Protein AF-A0A4C1TNI5-F1 (afdb_monomer_lite)

Foldseek 3Di:
DVVVVVVVVVVVVPDDDDDADEEEQDDPDQDPVSVVVSVVVVVVCVVVVHQYEYEHCDDDPDDDPSYHYNHDHDDPVPPDDD

Radius of gyration: 20.71 Å; chains: 1; bounding box: 40×18×70 Å

Secondary structure (DSSP, 8-state):
-HHHHHHHHHHHHH-------EEEEE-SS-SHHHHHHHHHHHHHHHHTT-EEEEEESS--SS--TTEEEEE-PPPGGGSPP-

pLDDT: mean 87.47, std 11.05, range [49.56, 97.88]

Organism: Eumeta variegata (NCBI:txid151549)

Structure (mmCIF, N/CA/C/O backbone):
data_AF-A0A4C1TNI5-F1
#
_entry.id   AF-A0A4C1TNI5-F1
#
loop_
_atom_site.group_PDB
_atom_site.id
_atom_site.type_symbol
_atom_site.label_atom_id
_atom_site.label_alt_id
_atom_site.label_comp_id
_atom_site.label_asym_id
_atom_site.label_entity_id
_atom_site.label_seq_id
_atom_site.pdbx_PDB_ins_code
_atom_site.Cartn_x
_atom_site.Cartn_y
_atom_site.Cartn_z
_atom_site.occupancy
_atom_site.B_iso_or_equiv
_atom_site.auth_seq_id
_atom_site.auth_comp_id
_atom_site.auth_asym_id
_atom_site.auth_atom_id
_atom_site.pdbx_PDB_model_num
ATOM 1 N N . MET A 1 1 ? -18.261 4.639 44.949 1.00 61.47 1 MET A N 1
ATOM 2 C CA . MET A 1 1 ? -18.638 3.475 44.115 1.00 61.47 1 MET A CA 1
ATOM 3 C C . MET A 1 1 ? -19.345 3.874 42.814 1.00 61.47 1 MET A C 1
ATOM 5 O O . MET A 1 1 ? -18.932 3.395 41.774 1.00 61.47 1 MET A O 1
ATOM 9 N N . SER A 1 2 ? -20.347 4.768 42.838 1.00 80.94 2 SER A N 1
ATOM 10 C CA . SER A 1 2 ? -21.145 5.147 41.647 1.00 80.94 2 SER A CA 1
ATOM 11 C C . SER A 1 2 ? -20.361 5.876 40.532 1.00 80.94 2 SER A C 1
ATOM 13 O O . SER A 1 2 ? -20.447 5.507 39.365 1.00 80.94 2 SER A O 1
ATOM 15 N N . ILE A 1 3 ? -19.517 6.854 40.884 1.00 89.75 3 ILE A N 1
ATOM 16 C CA . ILE A 1 3 ? -18.807 7.690 39.894 1.00 89.75 3 ILE A CA 1
ATOM 17 C C . ILE A 1 3 ? -17.758 6.925 39.074 1.00 89.75 3 ILE A C 1
ATOM 19 O O . ILE A 1 3 ? -17.586 7.195 37.892 1.00 89.75 3 ILE A O 1
ATOM 23 N N . PHE A 1 4 ? -17.090 5.940 39.678 1.00 93.19 4 PHE A N 1
ATOM 24 C CA . PHE A 1 4 ? -16.073 5.131 39.001 1.00 93.19 4 PHE A CA 1
ATOM 25 C C . PHE A 1 4 ? -16.675 4.306 37.855 1.00 93.19 4 PHE A C 1
ATOM 27 O O . PHE A 1 4 ? -16.127 4.264 36.757 1.00 93.19 4 PHE A O 1
ATOM 34 N N . TRP A 1 5 ? -17.850 3.720 38.093 1.00 92.69 5 TRP A N 1
ATOM 35 C CA . TRP A 1 5 ? -18.600 2.989 37.074 1.00 92.69 5 TRP A CA 1
ATOM 36 C C . TRP A 1 5 ? -19.111 3.900 35.959 1.00 92.69 5 TRP A C 1
ATOM 38 O O . TRP A 1 5 ? -19.076 3.509 34.797 1.00 92.69 5 TRP A O 1
ATOM 48 N N . LEU A 1 6 ? -19.513 5.130 36.292 1.00 92.25 6 LEU A N 1
ATOM 49 C CA . LEU A 1 6 ? -19.883 6.137 35.296 1.00 92.25 6 LEU A CA 1
ATOM 50 C C . LEU A 1 6 ? -18.704 6.505 34.384 1.00 92.25 6 LEU A C 1
ATOM 52 O O . LEU A 1 6 ? -18.877 6.580 33.172 1.00 92.25 6 LEU A O 1
ATOM 56 N N . VAL A 1 7 ? -17.503 6.677 34.942 1.00 94.19 7 VAL A N 1
ATOM 57 C CA . VAL A 1 7 ? -16.293 6.977 34.156 1.00 94.19 7 VAL A CA 1
ATOM 58 C C . VAL A 1 7 ? -15.919 5.809 33.241 1.00 94.19 7 VAL A C 1
ATOM 60 O O . VAL A 1 7 ? -1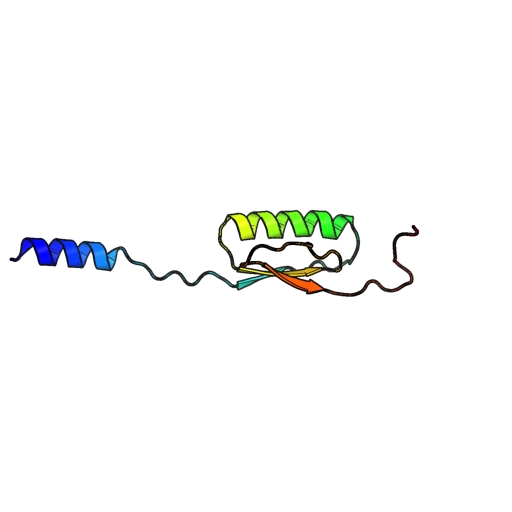5.640 6.033 32.066 1.00 94.19 7 VAL A O 1
ATOM 63 N N . LEU A 1 8 ? -15.967 4.568 33.737 1.00 91.94 8 LEU A N 1
ATOM 64 C CA . LEU A 1 8 ? -15.716 3.381 32.909 1.00 91.94 8 LEU A CA 1
ATOM 65 C C . LEU A 1 8 ? -16.753 3.212 31.795 1.00 91.94 8 LEU A C 1
ATOM 67 O O . LEU A 1 8 ? -16.387 2.869 30.674 1.00 91.94 8 LEU A O 1
ATOM 71 N N . PHE A 1 9 ? -18.026 3.486 32.080 1.00 90.19 9 PHE A N 1
ATOM 72 C CA . PHE A 1 9 ? -19.094 3.412 31.086 1.00 90.19 9 PHE A CA 1
ATOM 73 C C . PHE A 1 9 ? -18.904 4.448 29.970 1.00 90.19 9 PHE A C 1
ATOM 75 O O . PHE A 1 9 ? -18.967 4.102 28.791 1.00 90.19 9 PHE A O 1
ATOM 82 N N . VAL A 1 10 ? -18.582 5.697 30.328 1.00 92.25 10 VAL A N 1
ATOM 83 C CA . VAL A 1 10 ? -18.259 6.746 29.349 1.00 92.25 10 VAL A CA 1
ATOM 84 C C . VAL A 1 10 ? -17.026 6.355 28.531 1.00 92.25 10 VAL A C 1
ATOM 86 O O . VAL A 1 10 ? -17.085 6.399 27.308 1.00 92.25 10 VAL A O 1
ATOM 89 N N . PHE A 1 11 ? -15.945 5.897 29.168 1.00 90.62 11 PHE A N 1
ATOM 90 C CA . PHE A 1 11 ? -14.721 5.489 28.470 1.00 90.62 11 PHE A CA 1
ATOM 91 C C . PHE A 1 11 ? -14.959 4.329 27.491 1.00 90.62 11 PHE A C 1
ATOM 93 O O . PHE A 1 11 ? -14.499 4.378 26.354 1.00 90.62 11 PHE A O 1
ATOM 100 N N . SER A 1 12 ? -15.740 3.324 27.895 1.00 86.31 12 SER A N 1
ATOM 101 C CA . SER A 1 12 ? -16.097 2.194 27.032 1.00 86.31 12 SER A CA 1
ATOM 102 C C . SER A 1 12 ? -16.941 2.617 25.830 1.00 86.31 12 SER A C 1
ATOM 104 O O . SER A 1 12 ? -16.757 2.063 24.754 1.00 86.31 12 SER A O 1
ATOM 106 N N . SER A 1 13 ? -17.840 3.596 25.981 1.00 84.88 13 SER A N 1
ATOM 107 C CA . SER A 1 13 ? -18.666 4.093 24.867 1.00 84.88 13 SER A CA 1
ATOM 108 C C . SER A 1 13 ? -17.878 4.886 23.816 1.00 84.88 13 SER A C 1
ATOM 110 O O . SER A 1 13 ? -18.345 5.049 22.691 1.00 84.88 13 SER A O 1
ATOM 112 N N . LEU A 1 14 ? -16.682 5.369 24.174 1.00 86.44 14 LEU A N 1
ATOM 113 C CA . LEU A 1 14 ? -15.781 6.084 23.267 1.00 86.44 14 LEU A CA 1
ATOM 114 C C . LEU A 1 14 ? -14.897 5.135 22.447 1.00 86.44 14 LEU A C 1
ATOM 116 O O . LEU A 1 14 ? -14.343 5.552 21.432 1.00 86.44 14 LEU A O 1
ATOM 120 N N . MET A 1 15 ? -14.773 3.870 22.859 1.00 82.44 15 MET A N 1
ATOM 121 C CA . MET A 1 15 ? -14.057 2.849 22.100 1.00 82.44 15 MET A CA 1
ATOM 122 C C . MET A 1 15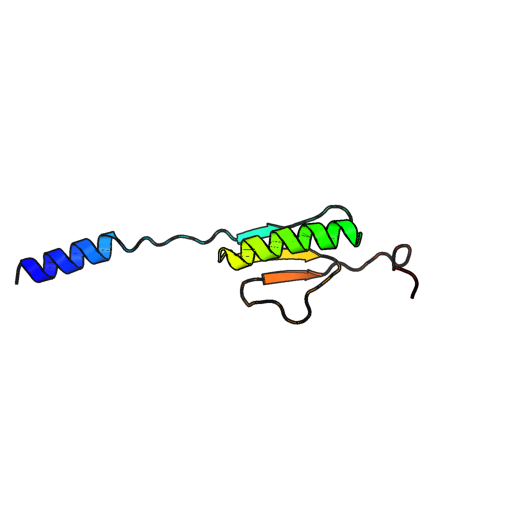 ? -14.941 2.381 20.946 1.00 82.44 15 MET A C 1
ATOM 124 O O . MET A 1 15 ? -15.817 1.535 21.115 1.00 82.44 15 MET A O 1
ATOM 128 N N . ARG A 1 16 ? -14.734 2.962 19.764 1.00 74.56 16 ARG A N 1
ATOM 129 C CA . ARG A 1 16 ? -15.292 2.430 18.521 1.00 74.56 16 ARG A CA 1
ATOM 130 C C . ARG A 1 16 ? -14.300 1.445 17.919 1.00 74.56 16 ARG A C 1
ATOM 132 O O . ARG A 1 16 ? -13.148 1.800 17.695 1.00 74.56 16 ARG A O 1
ATOM 139 N N . GLU A 1 17 ? -14.762 0.238 17.627 1.00 68.81 17 GLU A N 1
ATOM 140 C CA . GLU A 1 17 ? -14.067 -0.647 16.696 1.00 68.81 17 GLU A CA 1
ATOM 141 C C . GLU A 1 17 ? -14.300 -0.096 15.283 1.00 68.81 17 GLU A C 1
ATOM 143 O O . GLU A 1 17 ? -15.433 -0.067 14.797 1.00 68.81 17 GLU A O 1
ATOM 148 N N . GLU A 1 18 ? -13.250 0.428 14.650 1.00 67.56 18 GLU A N 1
ATOM 149 C CA . GLU A 1 18 ? -13.265 0.710 13.215 1.00 67.56 18 GLU A CA 1
ATOM 150 C C . GLU A 1 18 ? -12.646 -0.469 12.468 1.00 67.56 18 GLU A C 1
ATOM 152 O O . GLU A 1 18 ? -11.506 -0.857 12.722 1.00 67.56 18 GLU A O 1
ATOM 157 N N . GLU A 1 19 ? -13.398 -1.035 11.526 1.00 70.44 19 GLU A N 1
ATOM 158 C CA . GLU A 1 19 ? -12.842 -1.957 10.543 1.00 70.44 19 GLU A CA 1
ATOM 159 C C . GLU A 1 19 ? -12.085 -1.146 9.488 1.00 70.44 19 GLU A C 1
ATOM 161 O O . GLU A 1 19 ? -12.682 -0.451 8.660 1.00 70.44 19 GLU A O 1
ATOM 166 N N . THR A 1 20 ? -10.755 -1.218 9.510 1.00 73.19 20 THR A N 1
ATOM 167 C CA . THR A 1 20 ? -9.934 -0.599 8.469 1.00 73.19 20 THR A CA 1
ATOM 168 C C . THR A 1 20 ? -10.215 -1.279 7.129 1.00 73.19 20 THR A C 1
ATOM 170 O O . THR A 1 20 ? -10.011 -2.484 6.975 1.00 73.19 20 THR A O 1
ATOM 173 N N . ALA A 1 21 ? -10.667 -0.508 6.138 1.00 81.94 21 ALA A N 1
ATOM 174 C CA . ALA A 1 21 ? -10.909 -1.030 4.797 1.00 81.94 21 ALA A CA 1
ATOM 175 C C . ALA A 1 21 ? -9.623 -1.617 4.185 1.00 81.94 21 ALA A C 1
ATOM 177 O O . ALA A 1 21 ? -8.566 -0.981 4.220 1.00 81.94 21 ALA A O 1
ATOM 178 N N . LYS A 1 22 ? -9.738 -2.805 3.577 1.00 93.12 22 LYS A N 1
ATOM 179 C CA . LYS A 1 22 ? -8.692 -3.406 2.738 1.00 93.12 22 LYS A CA 1
ATOM 180 C C . LYS A 1 22 ? -8.839 -2.876 1.315 1.00 93.12 22 LYS A C 1
ATOM 182 O O . LYS A 1 22 ? -9.820 -3.183 0.638 1.00 93.12 22 LYS A O 1
ATOM 187 N N . ILE A 1 23 ? -7.889 -2.060 0.870 1.00 96.56 23 ILE A N 1
ATOM 188 C CA . ILE A 1 23 ? -7.982 -1.314 -0.389 1.00 96.56 23 ILE A CA 1
ATOM 189 C C . ILE A 1 23 ? -7.165 -2.014 -1.473 1.00 96.56 23 ILE A C 1
ATOM 191 O O . ILE A 1 23 ? -5.961 -2.208 -1.324 1.00 96.56 23 ILE A O 1
ATOM 195 N N . LEU A 1 24 ? -7.811 -2.361 -2.587 1.00 97.25 24 LEU A N 1
ATOM 196 C CA . LEU A 1 24 ? -7.147 -2.892 -3.775 1.00 97.25 24 LEU A CA 1
ATOM 197 C C . LEU A 1 24 ? -6.812 -1.752 -4.742 1.00 97.25 24 LEU A C 1
ATOM 199 O O . LEU A 1 24 ? -7.703 -1.044 -5.208 1.00 97.25 24 LEU A O 1
ATOM 203 N N . VAL A 1 25 ? -5.532 -1.610 -5.078 1.00 96.31 25 VAL A N 1
ATOM 204 C CA . VAL A 1 25 ? -5.035 -0.645 -6.061 1.00 96.31 25 VAL A CA 1
ATOM 205 C C . VAL A 1 25 ? -4.579 -1.392 -7.312 1.00 96.31 25 VAL A C 1
ATOM 207 O O . VAL A 1 25 ? -3.747 -2.298 -7.237 1.00 96.31 25 VAL A O 1
ATOM 210 N N . VAL A 1 26 ? -5.116 -0.997 -8.469 1.00 94.44 26 VAL A N 1
ATOM 211 C CA . VAL A 1 26 ? -4.769 -1.556 -9.784 1.00 94.44 26 VAL A CA 1
ATOM 212 C C . VAL A 1 26 ? -4.674 -0.420 -10.794 1.00 94.44 26 VAL A C 1
ATOM 214 O O . VAL A 1 26 ? -5.599 0.383 -10.909 1.00 94.44 26 VAL A O 1
ATOM 217 N N . PHE A 1 27 ? -3.581 -0.382 -11.555 1.00 89.56 27 PHE A N 1
ATOM 218 C CA . PHE A 1 27 ? -3.448 0.497 -12.715 1.00 89.56 27 PHE A CA 1
ATOM 219 C C . PHE A 1 27 ? -3.412 -0.343 -13.997 1.00 89.56 27 PHE A C 1
ATOM 221 O O . PHE A 1 27 ? -2.707 -1.348 -14.042 1.00 89.56 27 PHE A O 1
ATOM 228 N N . PRO A 1 28 ? -4.171 0.041 -15.039 1.00 82.94 28 PRO A N 1
ATOM 229 C CA . PRO A 1 28 ? -4.416 -0.819 -16.199 1.00 82.94 28 PRO A CA 1
ATOM 230 C C . PRO A 1 28 ? -3.213 -0.966 -17.136 1.00 82.94 28 PRO A C 1
ATOM 232 O O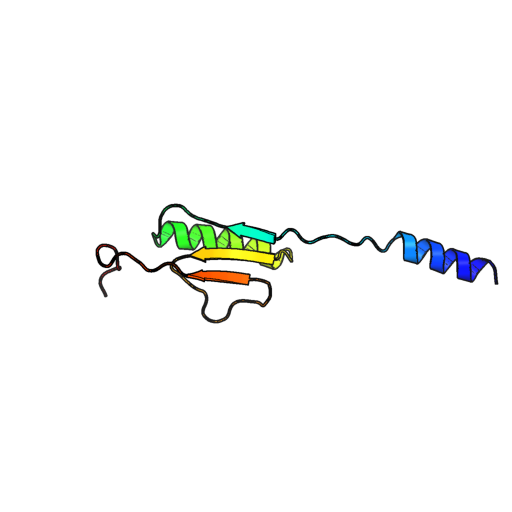 . PRO A 1 28 ? -3.202 -1.870 -17.965 1.00 82.94 28 PRO A O 1
ATOM 235 N N . LEU A 1 29 ? -2.221 -0.078 -17.038 1.00 84.75 29 LEU A N 1
ATOM 236 C CA . LEU A 1 29 ? -1.034 -0.101 -17.883 1.00 84.75 29 LEU A CA 1
ATOM 237 C C . LEU A 1 29 ? 0.206 -0.331 -17.019 1.00 84.75 29 LEU A C 1
ATOM 239 O O . LEU A 1 29 ? 0.433 0.452 -16.094 1.00 84.75 29 LEU A O 1
ATOM 243 N N . PRO A 1 30 ? 1.045 -1.328 -17.345 1.00 79.38 30 PRO A N 1
ATOM 244 C CA . PRO A 1 30 ? 2.244 -1.628 -16.573 1.00 79.38 30 PRO A CA 1
ATOM 245 C C . PRO A 1 30 ? 3.376 -0.603 -16.764 1.00 79.38 30 PRO A C 1
ATOM 247 O O . PRO A 1 30 ? 4.482 -0.871 -16.342 1.00 79.38 30 PRO A O 1
ATOM 250 N N . GLY A 1 31 ? 3.140 0.575 -17.356 1.00 84.25 31 GLY A N 1
ATOM 251 C CA . GLY A 1 31 ? 4.178 1.572 -17.656 1.00 84.25 31 GLY A CA 1
ATOM 252 C C . GLY A 1 31 ? 4.728 2.331 -16.432 1.00 84.25 31 GLY A C 1
ATOM 253 O O . GLY A 1 31 ? 3.967 2.593 -15.494 1.00 84.25 31 GLY A O 1
ATOM 254 N N . PRO A 1 32 ? 5.997 2.804 -16.453 1.00 85.88 32 PRO A N 1
ATOM 255 C CA . PRO A 1 32 ? 6.594 3.553 -15.339 1.00 85.88 32 PRO A CA 1
ATOM 256 C C . PRO A 1 32 ? 5.789 4.783 -14.904 1.00 85.88 32 PRO A C 1
ATOM 258 O O . PRO A 1 32 ? 5.676 5.055 -13.713 1.00 85.88 32 PRO A O 1
ATOM 261 N N . SER A 1 33 ? 5.174 5.507 -15.845 1.00 89.56 33 SER A N 1
ATOM 262 C CA . SER A 1 33 ? 4.326 6.670 -15.543 1.00 89.56 33 SER A CA 1
ATOM 263 C C . SER A 1 33 ? 3.104 6.307 -14.689 1.00 89.56 33 SER A C 1
ATOM 265 O O . SER A 1 33 ? 2.783 7.013 -13.734 1.00 89.56 33 SER A O 1
ATOM 267 N N . HIS A 1 34 ? 2.456 5.179 -14.985 1.00 88.62 34 HIS A N 1
ATOM 268 C CA . HIS A 1 34 ? 1.351 4.645 -14.189 1.00 88.62 34 HIS A CA 1
ATOM 269 C C . HIS A 1 34 ? 1.841 4.064 -12.860 1.00 88.62 34 HIS A C 1
ATOM 271 O O . HIS A 1 34 ? 1.162 4.224 -11.849 1.00 88.62 34 HIS A O 1
ATOM 277 N N . GLY A 1 35 ? 3.037 3.467 -12.838 1.00 90.56 35 GLY A N 1
ATOM 278 C CA . GLY A 1 35 ? 3.692 3.020 -11.611 1.00 90.56 35 GLY A CA 1
ATOM 279 C C . GLY A 1 35 ? 3.968 4.169 -10.637 1.00 90.56 35 GLY A C 1
ATOM 280 O O . GLY A 1 35 ? 3.651 4.054 -9.456 1.00 90.56 35 GLY A O 1
ATOM 281 N N . ILE A 1 36 ? 4.489 5.300 -11.126 1.00 92.62 36 ILE A N 1
ATOM 282 C CA . ILE A 1 36 ? 4.724 6.516 -10.327 1.00 92.62 36 ILE A CA 1
ATOM 283 C C . ILE A 1 36 ? 3.405 7.047 -9.760 1.00 92.62 36 ILE A C 1
ATOM 285 O O . ILE A 1 36 ? 3.320 7.319 -8.5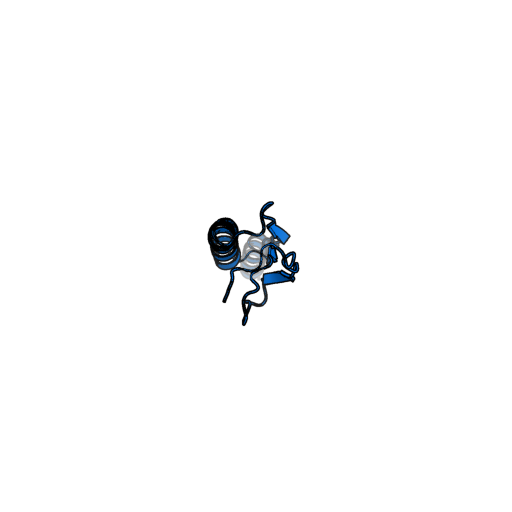62 1.00 92.62 36 ILE A O 1
ATOM 289 N N . LEU A 1 37 ? 2.368 7.153 -10.598 1.00 93.25 37 LEU A N 1
ATOM 290 C CA . LEU A 1 37 ? 1.049 7.599 -10.155 1.00 93.25 37 LEU A CA 1
ATOM 291 C C . LEU A 1 37 ? 0.482 6.670 -9.076 1.00 93.25 37 LEU A C 1
ATOM 293 O O . LEU A 1 37 ? 0.063 7.135 -8.016 1.00 93.25 37 LEU A O 1
ATOM 297 N N . GLY A 1 38 ? 0.506 5.359 -9.317 1.00 94.50 38 GLY A N 1
ATOM 298 C CA . GLY A 1 38 ? -0.016 4.375 -8.378 1.00 94.50 38 GLY A CA 1
ATOM 299 C C . GLY A 1 38 ? 0.747 4.320 -7.065 1.00 94.50 38 GLY A C 1
ATOM 300 O O . GLY A 1 38 ? 0.125 4.247 -6.008 1.00 94.50 38 GLY A O 1
ATOM 301 N N . ASN A 1 39 ? 2.070 4.475 -7.108 1.00 94.94 39 ASN A N 1
ATOM 302 C CA . ASN A 1 39 ? 2.891 4.591 -5.908 1.00 94.94 39 ASN A CA 1
ATOM 303 C C . ASN A 1 39 ? 2.473 5.780 -5.036 1.00 94.94 39 ASN A C 1
ATOM 305 O O . ASN A 1 39 ? 2.441 5.627 -3.817 1.00 94.94 39 ASN A O 1
ATOM 309 N N . GLY A 1 40 ? 2.105 6.915 -5.639 1.00 95.62 40 GLY A N 1
ATOM 310 C CA . GLY A 1 40 ? 1.589 8.074 -4.907 1.00 95.62 40 GLY A CA 1
ATOM 311 C C . GLY A 1 40 ? 0.291 7.764 -4.157 1.00 95.62 40 GLY A C 1
ATOM 312 O O . GLY A 1 40 ? 0.181 8.051 -2.967 1.00 95.62 40 GLY A O 1
ATOM 313 N N . TYR A 1 41 ? -0.673 7.106 -4.812 1.00 96.25 41 TYR A N 1
ATOM 314 C CA . TYR A 1 41 ? -1.909 6.669 -4.146 1.00 96.25 41 TYR A CA 1
ATOM 315 C C . TYR A 1 41 ? -1.631 5.701 -2.997 1.00 96.25 41 TYR A C 1
ATOM 317 O O . TYR A 1 41 ? -2.120 5.903 -1.887 1.00 96.25 41 TYR A O 1
ATOM 325 N N . VAL A 1 42 ? -0.831 4.665 -3.254 1.00 97.19 42 VAL A N 1
ATOM 326 C CA . VAL A 1 42 ? -0.482 3.647 -2.257 1.00 97.19 42 VAL A CA 1
ATOM 327 C C . VAL A 1 42 ? 0.183 4.288 -1.043 1.00 97.19 42 VAL A C 1
ATOM 329 O O . VAL A 1 42 ? -0.193 3.990 0.083 1.00 97.19 42 VAL A O 1
ATOM 332 N N . GLU A 1 43 ? 1.118 5.215 -1.246 1.00 96.69 43 GLU A N 1
ATOM 333 C CA . GLU A 1 43 ? 1.805 5.902 -0.153 1.00 96.69 43 GLU A CA 1
ATOM 334 C C . GLU A 1 43 ? 0.857 6.717 0.729 1.00 96.69 43 GLU A C 1
ATOM 336 O O . GLU A 1 43 ? 0.897 6.588 1.952 1.00 96.69 43 GLU A O 1
ATOM 341 N N . HIS A 1 44 ? -0.045 7.500 0.134 1.00 97.00 44 HIS A N 1
ATOM 342 C CA . HIS A 1 44 ? -1.016 8.274 0.905 1.00 97.00 44 HIS A CA 1
ATOM 343 C C . HIS A 1 44 ? -1.995 7.388 1.684 1.00 97.00 44 HIS A C 1
ATOM 345 O O . HIS A 1 44 ? -2.306 7.696 2.834 1.00 97.00 44 HIS A O 1
ATOM 351 N N . LEU A 1 45 ? -2.446 6.277 1.096 1.00 96.31 45 LEU A N 1
ATOM 352 C CA . LEU A 1 45 ? -3.349 5.334 1.761 1.00 96.31 45 LEU A CA 1
ATOM 353 C C . LEU A 1 45 ? -2.668 4.620 2.935 1.00 96.31 45 LEU A C 1
ATOM 355 O O . LEU A 1 45 ? -3.250 4.516 4.013 1.00 96.31 45 LEU A O 1
ATOM 359 N N . LEU A 1 46 ? -1.420 4.180 2.754 1.00 95.88 46 LEU A N 1
ATOM 360 C CA . LEU A 1 46 ? -0.636 3.555 3.821 1.00 95.88 46 LEU A CA 1
ATOM 361 C C . LEU A 1 46 ? -0.360 4.537 4.965 1.00 95.88 46 LEU A C 1
ATOM 363 O O . LEU A 1 46 ? -0.498 4.161 6.127 1.00 95.88 46 LEU A O 1
ATOM 367 N N . ASN A 1 47 ? -0.028 5.794 4.647 1.00 95.31 47 ASN A N 1
ATOM 368 C CA . ASN A 1 47 ? 0.203 6.850 5.639 1.00 95.31 47 ASN A CA 1
ATOM 369 C C . ASN A 1 47 ? -1.066 7.215 6.424 1.00 95.31 47 ASN A C 1
ATOM 371 O O . ASN A 1 47 ? -0.975 7.636 7.574 1.00 95.31 47 ASN A O 1
ATOM 375 N N . ALA A 1 48 ? -2.244 7.031 5.826 1.00 93.69 48 ALA A N 1
ATOM 376 C CA . ALA A 1 48 ? -3.529 7.171 6.506 1.00 93.69 48 ALA A CA 1
ATOM 377 C C . ALA A 1 48 ? -3.898 5.949 7.377 1.00 93.69 48 ALA A C 1
ATOM 379 O O . ALA A 1 48 ? -4.935 5.963 8.034 1.00 93.69 48 ALA A O 1
ATOM 380 N N . GLY A 1 49 ? -3.062 4.904 7.409 1.00 92.69 49 GLY A N 1
ATOM 381 C CA . GLY A 1 49 ? -3.270 3.706 8.224 1.00 92.69 49 GLY A CA 1
ATOM 382 C C . GLY A 1 49 ? -4.092 2.608 7.547 1.00 92.69 49 GLY A C 1
ATOM 383 O O . GLY A 1 49 ? -4.463 1.642 8.210 1.00 92.69 49 GLY A O 1
ATOM 384 N N . HIS A 1 50 ? -4.373 2.719 6.245 1.00 94.62 50 HIS A N 1
ATOM 385 C CA . HIS A 1 50 ? -5.109 1.683 5.520 1.00 94.62 50 HIS A CA 1
ATOM 386 C C . HIS A 1 50 ? -4.246 0.450 5.231 1.00 94.62 50 HIS A C 1
ATOM 388 O O .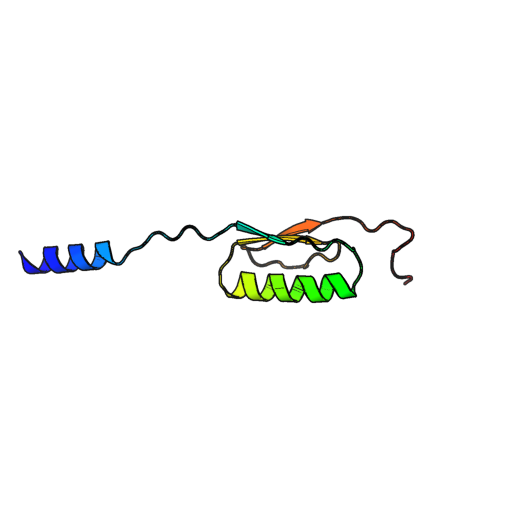 HIS A 1 50 ? -3.026 0.544 5.073 1.00 94.62 50 HIS A O 1
ATOM 394 N N . GLU A 1 51 ? -4.898 -0.708 5.119 1.00 96.12 51 GLU A N 1
ATOM 395 C CA . GLU A 1 51 ? -4.298 -1.923 4.567 1.00 96.12 51 GLU A CA 1
ATOM 396 C C . GLU A 1 51 ? -4.480 -1.898 3.047 1.00 96.12 51 GLU A C 1
ATOM 398 O O . GLU A 1 51 ? -5.601 -1.778 2.548 1.00 96.12 51 GLU A O 1
ATOM 403 N N . VAL A 1 52 ? -3.384 -1.989 2.298 1.00 97.62 52 VAL A N 1
ATOM 404 C CA . VAL A 1 52 ? -3.398 -1.848 0.840 1.00 97.62 52 VAL A CA 1
ATOM 405 C C . VAL A 1 52 ? -2.868 -3.116 0.186 1.00 97.62 52 VAL A C 1
ATOM 407 O O . VAL A 1 52 ? -1.795 -3.601 0.530 1.00 97.62 52 VAL A O 1
ATOM 410 N N . THR A 1 53 ? -3.595 -3.628 -0.804 1.00 97.88 53 THR A N 1
ATOM 411 C CA . THR A 1 53 ? -3.082 -4.595 -1.776 1.00 97.88 53 THR A CA 1
ATOM 412 C C . THR A 1 53 ? -2.824 -3.879 -3.092 1.00 97.88 53 THR A C 1
ATOM 414 O O . THR A 1 53 ? -3.750 -3.331 -3.685 1.00 97.88 53 THR A O 1
ATOM 417 N N . TYR A 1 54 ? -1.581 -3.885 -3.564 1.00 97.19 54 TYR A N 1
ATOM 418 C CA . TYR A 1 54 ? -1.190 -3.214 -4.798 1.00 97.19 54 TYR A CA 1
ATOM 419 C C . TYR A 1 54 ? -0.738 -4.214 -5.859 1.00 97.19 54 TYR A C 1
ATOM 421 O O . TYR A 1 54 ? 0.215 -4.961 -5.646 1.00 97.19 54 TYR A O 1
ATOM 429 N N . VAL A 1 55 ? -1.415 -4.218 -7.009 1.00 95.62 55 VAL A N 1
ATOM 430 C CA . VAL A 1 55 ? -0.993 -4.981 -8.189 1.00 95.62 55 VAL A CA 1
ATOM 431 C C . VAL A 1 55 ? -0.033 -4.121 -9.002 1.00 95.62 55 VAL A C 1
ATOM 433 O O . VAL A 1 55 ? -0.431 -3.077 -9.520 1.00 95.62 55 VAL A O 1
ATOM 436 N N . THR A 1 56 ? 1.232 -4.530 -9.099 1.00 93.25 56 THR A N 1
ATOM 437 C CA . THR A 1 56 ? 2.277 -3.703 -9.715 1.00 93.25 56 THR A CA 1
ATOM 438 C C . THR A 1 56 ? 3.421 -4.537 -10.292 1.00 93.25 56 THR A C 1
ATOM 440 O O . THR A 1 56 ? 3.847 -5.500 -9.655 1.00 93.25 56 THR A O 1
ATOM 443 N N . PRO A 1 57 ? 3.979 -4.165 -11.459 1.00 91.12 57 PRO A N 1
ATOM 444 C CA . PRO A 1 57 ? 5.245 -4.720 -11.936 1.00 91.12 57 PRO A CA 1
ATOM 445 C C . PRO A 1 57 ? 6.467 -4.070 -11.267 1.00 91.12 57 PRO A C 1
ATOM 447 O O . PRO A 1 57 ? 7.596 -4.494 -11.484 1.00 91.12 57 PRO A O 1
ATOM 450 N N . PHE A 1 58 ? 6.259 -3.038 -10.441 1.00 90.44 58 PHE A N 1
ATOM 451 C CA . PHE A 1 58 ? 7.308 -2.284 -9.754 1.00 90.44 58 PHE A CA 1
ATOM 452 C C . PHE A 1 58 ? 7.221 -2.506 -8.234 1.00 90.44 58 PHE A C 1
ATOM 454 O O . PHE A 1 58 ? 6.748 -1.619 -7.514 1.00 90.44 58 PHE A O 1
ATOM 461 N N . PRO A 1 59 ? 7.613 -3.685 -7.716 1.00 92.25 59 PRO A N 1
ATOM 462 C CA . PRO A 1 59 ? 7.517 -3.966 -6.291 1.00 92.25 59 PRO A CA 1
ATOM 463 C C . PRO A 1 59 ? 8.488 -3.112 -5.468 1.00 92.25 59 PRO A C 1
ATOM 465 O O . PRO A 1 59 ? 9.659 -2.936 -5.811 1.00 92.25 59 PRO A O 1
ATOM 468 N N . ARG A 1 60 ? 8.018 -2.629 -4.315 1.00 92.69 60 ARG A N 1
ATOM 469 C CA . ARG A 1 60 ? 8.864 -2.058 -3.260 1.00 92.69 60 ARG A CA 1
ATOM 470 C C . ARG A 1 60 ? 9.700 -3.164 -2.621 1.00 92.69 60 ARG A C 1
ATOM 472 O O . ARG A 1 60 ? 9.156 -4.206 -2.265 1.00 92.69 60 ARG A O 1
ATOM 479 N N . LYS A 1 61 ? 11.000 -2.904 -2.444 1.00 91.25 61 LYS A N 1
ATOM 480 C CA . LYS A 1 61 ? 11.962 -3.849 -1.844 1.00 91.25 61 LYS A CA 1
ATOM 481 C C . LYS A 1 61 ? 11.698 -4.118 -0.361 1.00 91.25 61 LYS A C 1
ATOM 483 O O . LYS A 1 61 ? 11.872 -5.246 0.077 1.00 91.25 61 LYS A O 1
ATOM 488 N N . ASP A 1 62 ? 11.284 -3.093 0.377 1.00 94.19 62 ASP A N 1
ATOM 489 C CA . ASP A 1 62 ? 11.009 -3.160 1.815 1.00 94.19 62 ASP A CA 1
ATOM 490 C C . ASP A 1 62 ? 9.625 -2.541 2.091 1.00 94.19 62 ASP A C 1
ATOM 492 O O . ASP A 1 62 ? 9.515 -1.338 2.350 1.00 94.19 62 ASP A O 1
ATOM 496 N N . PRO A 1 63 ? 8.532 -3.292 1.856 1.00 95.19 63 PRO A N 1
ATOM 497 C CA . PRO A 1 63 ? 7.181 -2.782 2.046 1.00 95.19 63 PRO A CA 1
ATOM 498 C C . PRO A 1 63 ? 6.823 -2.704 3.540 1.00 95.19 63 PRO A C 1
ATOM 500 O O . PRO A 1 63 ? 7.186 -3.594 4.309 1.00 95.19 63 PRO A O 1
ATOM 503 N N . PRO A 1 64 ? 6.058 -1.683 3.968 1.00 95.94 64 PRO A N 1
ATOM 504 C CA . PRO A 1 64 ? 5.525 -1.649 5.324 1.00 95.94 64 PRO A CA 1
ATOM 505 C C . PRO A 1 64 ? 4.537 -2.811 5.544 1.00 95.94 64 PRO A C 1
ATOM 507 O O . PRO A 1 64 ? 3.967 -3.329 4.581 1.00 95.94 64 PRO A O 1
ATOM 510 N N . PRO A 1 65 ? 4.274 -3.211 6.800 1.00 95.25 65 PRO A N 1
ATOM 511 C CA . PRO A 1 65 ? 3.465 -4.396 7.106 1.00 95.25 65 PRO A CA 1
ATOM 512 C C . PRO A 1 65 ? 2.012 -4.307 6.614 1.00 95.25 65 PRO A C 1
ATOM 514 O O . PRO A 1 65 ? 1.366 -5.332 6.429 1.00 95.25 65 PRO A O 1
ATOM 517 N N . ASN A 1 66 ? 1.495 -3.096 6.393 1.00 95.25 66 ASN A N 1
ATOM 518 C CA . ASN A 1 66 ? 0.158 -2.843 5.860 1.00 95.25 66 ASN A CA 1
ATOM 519 C C . ASN A 1 66 ? 0.109 -2.744 4.321 1.00 95.25 66 ASN A C 1
ATOM 521 O O . ASN A 1 66 ? -0.925 -2.356 3.778 1.00 95.25 66 ASN A O 1
ATOM 525 N N . LEU A 1 67 ? 1.193 -3.098 3.616 1.00 97.56 67 LEU A N 1
ATOM 526 C CA . LEU A 1 67 ? 1.241 -3.191 2.157 1.00 97.56 67 LEU A CA 1
ATOM 527 C C . LEU A 1 67 ? 1.475 -4.636 1.699 1.00 97.56 67 LEU A C 1
ATOM 529 O O . LEU A 1 67 ? 2.559 -5.192 1.860 1.00 97.56 67 LEU A O 1
ATOM 533 N N . HIS A 1 68 ? 0.488 -5.202 1.015 1.00 97.50 68 HIS A N 1
ATOM 534 C CA . HIS A 1 68 ? 0.622 -6.435 0.248 1.00 97.50 68 HIS A CA 1
ATOM 535 C C . HIS A 1 68 ? 0.836 -6.105 -1.236 1.00 97.50 68 HIS A C 1
ATOM 537 O O . HIS A 1 68 ? 0.142 -5.256 -1.793 1.00 97.50 68 HIS A O 1
ATOM 543 N N . GLN A 1 69 ? 1.787 -6.765 -1.901 1.00 96.69 69 GLN A N 1
ATOM 544 C CA . GLN A 1 69 ? 2.107 -6.503 -3.309 1.00 96.69 69 GLN A CA 1
ATOM 545 C C . GLN A 1 69 ? 1.881 -7.756 -4.150 1.00 96.69 69 GLN A C 1
ATOM 547 O O . GLN A 1 69 ? 2.486 -8.794 -3.897 1.00 96.69 69 GLN A O 1
ATOM 552 N N . VAL A 1 70 ? 1.031 -7.645 -5.168 1.00 96.00 70 VAL A N 1
ATOM 553 C CA . VAL A 1 70 ? 0.859 -8.674 -6.195 1.00 96.00 70 VAL A CA 1
ATOM 554 C C . VAL A 1 70 ? 1.737 -8.281 -7.371 1.00 96.00 70 VAL A C 1
ATOM 556 O O . VAL A 1 70 ? 1.420 -7.347 -8.111 1.00 96.00 70 VAL A O 1
ATOM 559 N N . VAL A 1 71 ? 2.866 -8.970 -7.502 1.00 92.56 71 VAL A N 1
ATOM 560 C CA . VAL A 1 71 ? 3.832 -8.692 -8.564 1.00 92.56 71 VAL A CA 1
ATOM 561 C C . VAL A 1 71 ? 3.344 -9.316 -9.861 1.00 92.56 71 VAL A C 1
ATOM 563 O O . VAL A 1 71 ? 3.030 -10.505 -9.899 1.00 92.56 71 VAL A O 1
ATOM 566 N N . ILE A 1 72 ? 3.273 -8.502 -10.909 1.00 89.81 72 ILE A N 1
ATOM 567 C CA . ILE A 1 72 ? 2.997 -8.959 -12.270 1.00 89.81 72 ILE A CA 1
ATOM 568 C C . ILE A 1 72 ? 4.256 -8.794 -13.113 1.00 89.81 72 ILE A C 1
ATOM 570 O O . ILE A 1 72 ? 4.938 -7.776 -13.020 1.00 89.81 72 ILE A O 1
ATOM 574 N N . GLU A 1 73 ? 4.585 -9.807 -13.906 1.00 81.00 73 GLU A N 1
ATOM 575 C CA . GLU A 1 73 ? 5.746 -9.755 -14.792 1.00 81.00 73 GLU A CA 1
ATOM 576 C C . GLU A 1 73 ? 5.466 -8.860 -15.998 1.00 81.00 73 GLU A C 1
ATOM 578 O O . GLU A 1 73 ? 4.341 -8.782 -16.505 1.00 81.00 73 GLU A O 1
ATOM 583 N N . TYR A 1 74 ? 6.510 -8.175 -16.452 1.00 72.06 74 TYR A N 1
ATOM 584 C CA . TYR A 1 74 ? 6.454 -7.435 -17.696 1.00 72.06 74 TYR A CA 1
ATOM 585 C C . TYR A 1 74 ? 6.463 -8.416 -18.875 1.00 72.06 74 TYR A C 1
ATOM 587 O O . TYR A 1 74 ? 7.246 -9.368 -18.862 1.00 72.06 74 TYR A O 1
ATOM 595 N N . PRO A 1 75 ? 5.649 -8.192 -19.921 1.00 69.75 75 PRO A N 1
ATOM 596 C CA . PRO A 1 75 ? 5.884 -8.850 -21.194 1.00 69.75 75 PRO A CA 1
ATOM 597 C C . PRO A 1 75 ? 7.301 -8.495 -21.673 1.00 69.75 75 PRO A C 1
ATOM 599 O O . PRO A 1 75 ? 7.654 -7.308 -21.615 1.00 69.75 75 PRO A O 1
ATOM 602 N N . PRO A 1 76 ? 8.097 -9.464 -22.160 1.00 69.38 76 PRO A N 1
ATOM 603 C CA . PRO A 1 76 ? 9.470 -9.225 -22.610 1.00 69.38 76 PRO A CA 1
ATOM 604 C C . PRO A 1 76 ? 9.573 -8.105 -23.651 1.00 69.38 76 PRO A C 1
ATOM 606 O O . PRO A 1 76 ? 10.582 -7.416 -23.737 1.00 69.38 76 PRO A O 1
ATOM 609 N N . GLU A 1 77 ? 8.514 -7.883 -24.435 1.00 68.88 77 GLU A N 1
ATOM 610 C CA . GLU A 1 77 ? 8.469 -6.850 -25.472 1.00 68.88 77 GLU A CA 1
ATOM 611 C C . GLU A 1 77 ? 8.432 -5.420 -24.918 1.00 68.88 77 GLU A C 1
ATOM 613 O O . GLU A 1 77 ? 8.639 -4.468 -25.671 1.00 68.88 77 GLU A O 1
ATOM 618 N N . MET A 1 78 ? 8.118 -5.250 -23.632 1.00 65.38 78 MET A N 1
ATOM 619 C CA . MET A 1 78 ? 7.981 -3.938 -23.003 1.00 65.38 78 MET A CA 1
ATOM 620 C C . MET A 1 78 ? 8.931 -3.721 -21.821 1.00 65.38 78 MET A C 1
ATOM 622 O O . MET A 1 78 ? 8.791 -2.714 -21.121 1.00 65.38 78 MET A O 1
ATOM 626 N N . GLU A 1 79 ? 9.904 -4.613 -21.612 1.00 65.19 79 GLU A N 1
ATOM 627 C CA . GLU A 1 79 ? 11.012 -4.321 -20.706 1.00 65.19 79 GLU A CA 1
ATOM 628 C C . GLU A 1 79 ? 11.751 -3.066 -21.201 1.00 65.19 79 GLU A C 1
ATOM 630 O O . GLU A 1 79 ? 12.121 -2.989 -22.379 1.00 65.19 79 GLU A O 1
ATOM 635 N N . PRO A 1 80 ? 11.937 -2.040 -20.349 1.00 60.28 80 PRO A N 1
ATOM 636 C CA . PRO A 1 80 ? 12.785 -0.913 -20.698 1.00 60.28 80 PRO A CA 1
ATOM 637 C C . PRO A 1 80 ? 14.173 -1.466 -21.021 1.00 60.28 80 PRO A C 1
ATOM 639 O O . PRO A 1 80 ? 14.768 -2.122 -20.170 1.00 60.28 80 PRO A O 1
ATOM 642 N N . GLY A 1 81 ? 14.654 -1.241 -22.247 1.00 63.53 81 GLY A N 1
ATOM 643 C CA . GLY A 1 81 ? 16.013 -1.624 -22.624 1.00 63.53 81 GLY A CA 1
ATOM 644 C C . GLY A 1 81 ? 17.007 -1.088 -21.594 1.00 63.53 81 GLY A C 1
ATOM 645 O O . GLY A 1 81 ? 16.870 0.065 -21.175 1.00 63.53 81 GLY A O 1
AT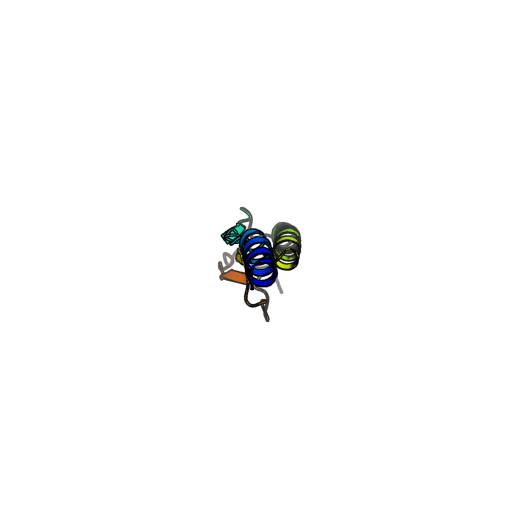OM 646 N N . GLU A 1 82 ? 17.926 -1.956 -21.163 1.00 49.56 82 GLU A N 1
ATOM 647 C CA . GLU A 1 82 ? 19.012 -1.628 -20.228 1.00 49.56 82 GLU A CA 1
ATOM 648 C C . GLU A 1 82 ? 19.759 -0.338 -20.604 1.00 49.56 82 GLU A C 1
ATOM 650 O O . GLU A 1 82 ? 20.027 -0.118 -21.812 1.00 49.56 82 GLU A O 1
#

Sequence (82 aa):
MSIFWLVLFVFSSLMREEETAKILVVFPLPGPSHGILGNGYVEHLLNAGHEVTYVTPFPRKDPPPNLHQVVIEYPPEMEPGE